Protein AF-A0A252DBG8-F1 (afdb_monomer_lite)

Foldseek 3Di:
DEEDEDALQLVVLCVVVPDPSNVVSVVVVPPPVYDYDYDVVSVVSNQDDQPCDPNDGDRPDD

Secondary structure (DSSP, 8-state):
-EEEEPPHHHHHHHHH-SSHHHHHHHHHHT-TTEEEE--HHHHHHHSPP-EEETTEEE----

Structure (mmCIF, N/CA/C/O backbone):
data_AF-A0A252DBG8-F1
#
_entry.id   AF-A0A252DBG8-F1
#
loop_
_atom_site.group_PDB
_atom_site.id
_atom_site.type_symbol
_atom_site.label_atom_id
_atom_site.label_alt_id
_atom_site.label_comp_id
_atom_site.label_asym_id
_atom_site.label_entity_id
_atom_site.label_seq_id
_atom_site.pdbx_PDB_ins_code
_atom_site.Cartn_x
_atom_site.Cartn_y
_atom_site.Cartn_z
_atom_site.occupancy
_atom_site.B_iso_or_equiv
_atom_site.auth_seq_id
_atom_site.auth_comp_id
_atom_site.auth_asym_id
_atom_site.auth_atom_id
_atom_site.pdbx_PDB_model_num
ATOM 1 N N . MET A 1 1 ? -12.505 -9.481 12.349 1.00 78.06 1 MET A N 1
ATOM 2 C CA . MET A 1 1 ? -12.548 -8.163 11.685 1.00 78.06 1 MET A CA 1
ATOM 3 C C . MET A 1 1 ? -11.682 -7.176 12.447 1.00 78.06 1 MET A C 1
ATOM 5 O O . MET A 1 1 ? -12.054 -6.712 13.522 1.00 78.06 1 MET A O 1
ATOM 9 N N . THR A 1 2 ? -10.517 -6.871 11.885 1.00 92.75 2 THR A N 1
ATOM 10 C CA . THR A 1 2 ? -9.464 -6.073 12.522 1.00 92.75 2 THR A CA 1
ATOM 11 C C . THR A 1 2 ? -9.303 -4.737 11.801 1.00 92.75 2 THR A C 1
ATOM 13 O O . THR A 1 2 ? -8.979 -4.696 10.612 1.00 92.75 2 THR A O 1
ATOM 16 N N . ARG A 1 3 ? -9.506 -3.618 12.509 1.00 95.69 3 ARG A N 1
ATOM 17 C CA . ARG A 1 3 ? -9.256 -2.281 11.949 1.00 95.69 3 ARG A CA 1
ATOM 18 C C . ARG A 1 3 ? -7.752 -2.026 11.901 1.00 95.69 3 ARG A C 1
ATOM 20 O O . ARG A 1 3 ? -7.099 -2.025 12.939 1.00 95.69 3 ARG A O 1
ATOM 27 N N . THR A 1 4 ? -7.218 -1.797 10.708 1.00 96.31 4 THR A N 1
ATOM 28 C CA . THR A 1 4 ? -5.782 -1.605 10.478 1.00 96.31 4 THR A CA 1
ATOM 29 C C . THR A 1 4 ? -5.544 -0.229 9.871 1.00 96.31 4 THR A C 1
ATOM 31 O O . THR A 1 4 ? -6.143 0.109 8.850 1.00 96.31 4 THR A O 1
ATOM 34 N N . PHE A 1 5 ? -4.679 0.574 10.492 1.00 96.31 5 PHE A N 1
ATOM 35 C CA . PHE A 1 5 ? -4.203 1.806 9.869 1.00 96.31 5 PHE A CA 1
ATOM 36 C C . PHE A 1 5 ? -3.188 1.452 8.777 1.00 96.31 5 PHE A C 1
ATOM 38 O O . PHE A 1 5 ? -2.253 0.699 9.048 1.00 96.31 5 PHE A O 1
ATOM 45 N N . ILE A 1 6 ? -3.383 1.954 7.558 1.00 95.56 6 ILE A N 1
ATOM 46 C CA . ILE A 1 6 ? -2.517 1.647 6.418 1.00 95.56 6 ILE A CA 1
ATOM 47 C C . ILE A 1 6 ? -1.547 2.789 6.116 1.00 95.56 6 ILE A C 1
ATOM 49 O O . ILE A 1 6 ? -1.931 3.956 6.065 1.00 95.56 6 ILE A O 1
ATOM 53 N N . ASP A 1 7 ? -0.286 2.418 5.915 1.00 94.75 7 ASP A N 1
ATOM 54 C CA . ASP A 1 7 ? 0.812 3.322 5.584 1.00 94.75 7 ASP A CA 1
ATOM 55 C C . ASP A 1 7 ? 0.996 3.465 4.063 1.00 94.75 7 ASP A C 1
ATOM 57 O O . ASP A 1 7 ? 0.723 2.532 3.296 1.00 94.75 7 ASP A O 1
ATOM 61 N N . SER A 1 8 ? 1.507 4.616 3.623 1.00 93.38 8 SER A N 1
ATOM 62 C CA . SER A 1 8 ? 1.757 4.913 2.209 1.00 93.38 8 SER A CA 1
ATOM 63 C C . SER A 1 8 ? 2.775 3.948 1.598 1.00 93.38 8 SER A C 1
ATOM 65 O O . SER A 1 8 ? 2.625 3.542 0.446 1.00 93.38 8 SER A O 1
ATOM 67 N N . GLY A 1 9 ? 3.760 3.482 2.370 1.00 92.31 9 GLY A N 1
ATOM 68 C CA . GLY A 1 9 ? 4.775 2.539 1.917 1.00 92.31 9 GLY A CA 1
ATOM 69 C C . GLY A 1 9 ? 4.203 1.182 1.505 1.00 92.31 9 GLY A C 1
ATOM 70 O O . GLY A 1 9 ? 4.748 0.547 0.601 1.00 92.31 9 GLY A O 1
ATOM 71 N N . VAL A 1 10 ? 3.097 0.747 2.118 1.00 94.50 10 VAL A N 1
ATOM 72 C CA . VAL A 1 10 ? 2.382 -0.478 1.716 1.00 94.50 10 VAL A CA 1
ATOM 73 C C . VAL A 1 10 ? 1.676 -0.254 0.380 1.00 94.50 10 VAL A C 1
ATOM 75 O O . VAL A 1 10 ? 1.837 -1.055 -0.539 1.00 94.50 10 VAL A O 1
ATOM 78 N N . LEU A 1 11 ? 0.966 0.867 0.240 1.00 93.62 11 LEU A N 1
ATOM 79 C CA . LEU A 1 11 ? 0.245 1.226 -0.986 1.00 93.62 11 LEU A CA 1
ATOM 80 C C . LEU A 1 11 ? 1.200 1.410 -2.174 1.00 93.62 11 LEU A C 1
ATOM 82 O O . LEU A 1 11 ? 0.983 0.847 -3.245 1.00 93.62 11 LEU A O 1
ATOM 86 N N . ILE A 1 12 ? 2.306 2.128 -1.966 1.00 91.56 12 ILE A N 1
ATOM 87 C CA . ILE A 1 12 ? 3.343 2.360 -2.978 1.00 91.56 12 ILE A CA 1
ATOM 88 C C . ILE A 1 12 ? 4.024 1.042 -3.365 1.00 91.56 12 ILE A C 1
ATOM 90 O O . ILE A 1 12 ? 4.281 0.804 -4.547 1.00 91.56 12 ILE A O 1
ATOM 94 N N . ALA A 1 13 ? 4.324 0.171 -2.396 1.00 92.94 13 ALA A N 1
ATOM 95 C CA . ALA A 1 13 ? 4.914 -1.132 -2.686 1.00 92.94 13 ALA A CA 1
ATOM 96 C C . ALA A 1 13 ? 3.968 -2.011 -3.517 1.00 92.94 13 ALA A C 1
ATOM 98 O O . ALA A 1 13 ? 4.416 -2.614 -4.493 1.00 92.94 13 ALA A O 1
ATOM 99 N N . ALA A 1 14 ? 2.677 -2.054 -3.177 1.00 93.75 14 ALA A N 1
ATOM 100 C CA . ALA A 1 14 ? 1.671 -2.787 -3.942 1.00 93.75 14 ALA A CA 1
ATOM 101 C C . ALA A 1 14 ? 1.537 -2.240 -5.374 1.00 93.75 14 ALA A C 1
ATOM 103 O O . ALA A 1 14 ? 1.617 -3.006 -6.330 1.00 93.75 14 ALA A O 1
ATOM 104 N N . ALA A 1 15 ? 1.446 -0.916 -5.538 1.00 90.06 15 ALA A N 1
ATOM 105 C CA . ALA A 1 15 ? 1.276 -0.272 -6.842 1.00 90.06 15 ALA A CA 1
ATOM 106 C C . ALA A 1 15 ? 2.452 -0.501 -7.813 1.00 90.06 15 ALA A C 1
ATOM 108 O O . ALA A 1 15 ? 2.255 -0.547 -9.024 1.00 90.06 15 ALA A O 1
ATOM 109 N N . ARG A 1 16 ? 3.685 -0.660 -7.307 1.00 86.56 16 ARG A N 1
ATOM 110 C CA . ARG A 1 16 ? 4.881 -0.851 -8.152 1.00 86.56 16 ARG A CA 1
ATOM 111 C C . ARG A 1 16 ? 4.993 -2.241 -8.792 1.00 86.56 16 ARG A C 1
ATOM 113 O O . ARG A 1 16 ? 5.774 -2.380 -9.727 1.00 86.56 16 ARG A O 1
ATOM 120 N N . ALA A 1 17 ? 4.264 -3.247 -8.298 1.00 78.12 17 ALA A N 1
ATOM 121 C CA . ALA A 1 17 ? 4.096 -4.593 -8.878 1.00 78.12 17 ALA A CA 1
ATOM 122 C C . ALA A 1 17 ? 5.365 -5.361 -9.335 1.00 78.12 17 ALA A C 1
ATOM 124 O O . ALA A 1 17 ? 5.256 -6.355 -10.048 1.00 78.12 17 ALA A O 1
ATOM 125 N N . ASN A 1 18 ? 6.575 -4.945 -8.941 1.00 80.75 18 ASN A N 1
ATOM 126 C CA . ASN A 1 18 ? 7.833 -5.430 -9.532 1.00 80.75 18 ASN A CA 1
ATOM 127 C C . ASN A 1 18 ? 8.851 -5.987 -8.520 1.00 80.75 18 ASN A C 1
ATOM 129 O O . ASN A 1 18 ? 9.995 -6.257 -8.880 1.00 80.75 18 ASN A O 1
ATOM 133 N N . THR A 1 19 ? 8.467 -6.152 -7.249 1.00 85.94 19 THR A N 1
ATOM 134 C CA . THR A 1 19 ? 9.366 -6.643 -6.189 1.00 85.94 19 THR A CA 1
ATOM 135 C C . THR A 1 19 ? 8.677 -7.634 -5.255 1.00 85.94 19 THR A C 1
ATOM 137 O O . THR A 1 19 ? 7.458 -7.627 -5.113 1.00 85.94 19 THR A O 1
ATOM 140 N N . ILE A 1 20 ? 9.469 -8.429 -4.526 1.00 90.56 20 ILE A N 1
ATOM 141 C CA . ILE A 1 20 ? 8.995 -9.298 -3.429 1.00 90.56 20 ILE A CA 1
ATOM 142 C C . ILE A 1 20 ? 8.190 -8.495 -2.394 1.00 90.56 20 ILE A C 1
ATOM 144 O O . ILE A 1 20 ? 7.173 -8.956 -1.882 1.00 90.56 20 ILE A O 1
ATOM 148 N N . ARG A 1 21 ? 8.605 -7.250 -2.134 1.00 90.81 21 ARG A N 1
ATOM 149 C CA . ARG A 1 21 ? 7.892 -6.329 -1.241 1.00 90.81 21 ARG A CA 1
ATOM 150 C C . ARG A 1 21 ? 6.486 -5.992 -1.749 1.00 90.81 21 ARG A C 1
ATOM 152 O O . ARG A 1 21 ? 5.592 -5.784 -0.938 1.00 90.81 21 ARG A O 1
ATOM 159 N N . SER A 1 22 ? 6.290 -5.959 -3.066 1.00 93.25 22 SER A N 1
ATOM 160 C CA . SER A 1 22 ? 4.979 -5.746 -3.681 1.00 93.25 22 SER A CA 1
ATOM 161 C C . SER A 1 22 ? 4.032 -6.917 -3.429 1.00 93.25 22 SER A C 1
ATOM 163 O O . SER A 1 22 ? 2.886 -6.699 -3.049 1.00 93.25 22 SER A O 1
ATOM 165 N N . LEU A 1 23 ? 4.528 -8.155 -3.536 1.00 94.62 23 LEU A N 1
ATOM 166 C CA . LEU A 1 23 ? 3.738 -9.357 -3.248 1.00 94.62 23 LEU A CA 1
ATOM 167 C C . LEU A 1 23 ? 3.273 -9.394 -1.789 1.00 94.62 23 LEU A C 1
ATOM 169 O O . LEU A 1 23 ? 2.092 -9.596 -1.535 1.00 94.62 23 LEU A O 1
ATOM 173 N N . ALA A 1 24 ? 4.174 -9.115 -0.842 1.00 94.25 24 ALA A N 1
ATOM 174 C CA . ALA A 1 24 ? 3.817 -9.041 0.575 1.00 94.25 24 ALA A CA 1
ATOM 175 C C . ALA A 1 24 ? 2.796 -7.923 0.862 1.00 94.25 24 ALA A C 1
ATOM 177 O O . ALA A 1 24 ? 1.879 -8.097 1.660 1.00 94.25 24 ALA A O 1
ATOM 178 N N . ALA A 1 25 ? 2.923 -6.772 0.193 1.00 95.69 25 ALA A N 1
ATOM 179 C CA . ALA A 1 25 ? 1.950 -5.690 0.318 1.00 95.69 25 ALA A CA 1
ATOM 180 C C . ALA A 1 25 ? 0.571 -6.087 -0.239 1.00 95.69 25 ALA A C 1
ATOM 182 O O . ALA A 1 25 ? -0.446 -5.790 0.383 1.00 95.69 25 ALA A O 1
ATOM 183 N N . LEU A 1 26 ? 0.532 -6.792 -1.372 1.00 95.19 26 LEU A N 1
ATOM 184 C CA . LEU A 1 26 ? -0.704 -7.315 -1.956 1.00 95.19 26 LEU A CA 1
ATOM 185 C C . LEU A 1 26 ? -1.359 -8.377 -1.069 1.00 95.19 26 LEU A C 1
ATOM 187 O O . LEU A 1 26 ? -2.577 -8.378 -0.939 1.00 95.19 26 LEU A O 1
ATOM 191 N N . GLU A 1 27 ? -0.580 -9.250 -0.431 1.00 94.94 27 GLU A N 1
ATOM 192 C CA . GLU A 1 27 ? -1.101 -10.237 0.522 1.00 94.94 27 GLU A CA 1
ATOM 193 C C . GLU A 1 27 ? -1.811 -9.558 1.698 1.00 94.94 27 GLU A C 1
ATOM 195 O O . GLU A 1 27 ? -2.929 -9.935 2.042 1.00 94.94 27 GLU A O 1
ATOM 200 N N . ILE A 1 28 ? -1.218 -8.493 2.250 1.00 94.31 28 ILE A N 1
ATOM 201 C CA . ILE A 1 28 ? -1.853 -7.688 3.301 1.00 94.31 28 ILE A CA 1
ATOM 202 C C . ILE A 1 28 ? -3.151 -7.059 2.787 1.00 94.31 28 ILE A C 1
ATOM 204 O O . ILE A 1 28 ? -4.166 -7.135 3.471 1.00 94.31 28 ILE A O 1
ATOM 208 N N . LEU A 1 29 ? -3.129 -6.438 1.603 1.00 94.44 29 LEU A N 1
ATOM 209 C CA . LEU A 1 29 ? -4.293 -5.755 1.025 1.00 94.44 29 LEU A CA 1
ATOM 210 C C . LEU A 1 29 ? -5.440 -6.707 0.654 1.00 94.44 29 LEU A C 1
ATOM 212 O O . LEU A 1 29 ? -6.593 -6.283 0.649 1.00 94.44 29 LEU A O 1
ATOM 216 N N . ASN A 1 30 ? -5.130 -7.973 0.370 1.00 95.06 30 ASN A N 1
ATOM 217 C CA . ASN A 1 30 ? -6.105 -9.010 0.034 1.00 95.06 30 ASN A CA 1
ATOM 218 C C . ASN A 1 30 ? -6.661 -9.754 1.263 1.00 95.06 30 ASN A C 1
ATOM 220 O O . ASN A 1 30 ? -7.513 -10.630 1.108 1.00 95.06 30 ASN A O 1
ATOM 224 N N . ASP A 1 31 ? -6.205 -9.432 2.477 1.00 95.12 31 ASP A N 1
ATOM 225 C CA . ASP A 1 31 ? -6.716 -10.031 3.710 1.00 95.12 31 ASP A CA 1
ATOM 226 C C . ASP A 1 31 ? -8.151 -9.554 3.999 1.00 95.12 31 ASP A C 1
ATOM 228 O O . ASP A 1 31 ? -8.393 -8.425 4.437 1.00 95.12 31 ASP A O 1
ATOM 232 N N . GLY A 1 32 ? -9.113 -10.449 3.767 1.00 93.88 32 GLY A N 1
ATOM 233 C CA . GLY A 1 32 ? -10.540 -10.184 3.939 1.00 93.88 32 GLY A CA 1
ATOM 234 C C . GLY A 1 32 ? -11.002 -9.989 5.387 1.00 93.88 32 GLY A C 1
ATOM 235 O O . GLY A 1 32 ? -12.130 -9.542 5.590 1.00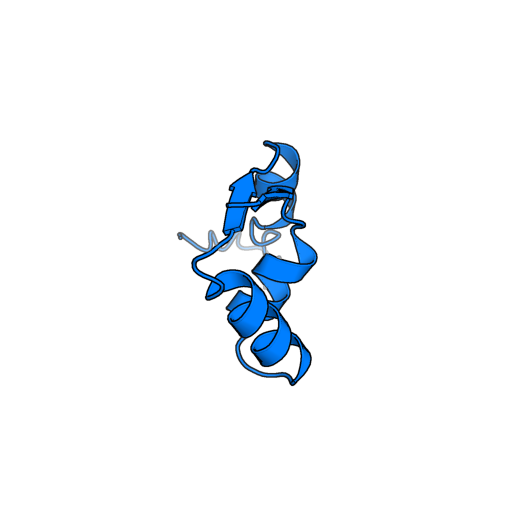 93.88 32 GLY A O 1
ATOM 236 N N . ASP A 1 33 ? -10.175 -10.282 6.400 1.00 95.38 33 ASP A N 1
ATOM 237 C CA . ASP A 1 33 ? -10.524 -9.990 7.799 1.00 95.38 33 ASP A CA 1
ATOM 238 C C . ASP A 1 33 ? -10.115 -8.568 8.230 1.00 95.38 33 ASP A C 1
ATOM 240 O O . ASP A 1 33 ? -10.357 -8.156 9.373 1.00 95.38 33 ASP A O 1
ATOM 244 N N . ARG A 1 34 ? -9.517 -7.777 7.329 1.00 94.75 34 ARG A N 1
ATOM 245 C CA . ARG A 1 34 ? -9.056 -6.416 7.621 1.00 94.75 34 ARG A CA 1
ATOM 246 C C . ARG A 1 34 ? -10.006 -5.352 7.101 1.00 94.75 34 ARG A C 1
ATOM 248 O O . ARG A 1 34 ? -10.495 -5.396 5.979 1.00 94.75 34 ARG A O 1
ATOM 255 N N . PHE A 1 35 ? -10.195 -4.325 7.922 1.00 96.06 35 PHE A N 1
ATOM 256 C CA . PHE A 1 35 ? -10.798 -3.067 7.501 1.00 96.06 35 PHE A CA 1
ATOM 257 C C . PHE A 1 35 ? -9.738 -1.969 7.556 1.00 96.06 35 PHE A C 1
ATOM 259 O O . PHE A 1 35 ? -9.237 -1.641 8.637 1.00 96.06 35 PHE A O 1
ATOM 266 N N . PHE A 1 36 ? -9.383 -1.408 6.402 1.00 95.75 36 PHE A N 1
ATOM 267 C CA . PHE A 1 36 ? -8.326 -0.406 6.313 1.00 95.75 36 PHE A CA 1
ATOM 268 C C . PHE A 1 36 ? -8.843 1.002 6.600 1.00 95.75 36 PHE A C 1
ATOM 270 O O . PHE A 1 36 ? -9.932 1.392 6.185 1.00 95.75 36 PHE A O 1
ATOM 277 N N . THR A 1 37 ? -8.037 1.777 7.319 1.00 96.06 37 THR A N 1
ATOM 278 C CA . THR A 1 37 ? -8.250 3.207 7.554 1.00 96.06 37 THR A CA 1
ATOM 279 C C . THR A 1 37 ? -6.946 3.954 7.305 1.00 96.06 37 THR A C 1
ATOM 281 O O . THR A 1 37 ? -5.871 3.405 7.530 1.00 96.06 37 THR A O 1
ATOM 284 N N . SER A 1 38 ? -7.016 5.205 6.867 1.00 95.25 38 SER A N 1
ATOM 285 C CA . SER A 1 38 ? -5.843 6.061 6.669 1.00 95.25 38 SER A CA 1
ATOM 286 C C . SER A 1 38 ? -6.145 7.497 7.096 1.00 95.25 38 SER A C 1
ATOM 288 O O . SER A 1 38 ? -7.269 7.817 7.492 1.00 95.25 38 SER A O 1
ATOM 290 N N . SER A 1 39 ? -5.128 8.357 7.057 1.00 94.06 39 SER A N 1
ATOM 291 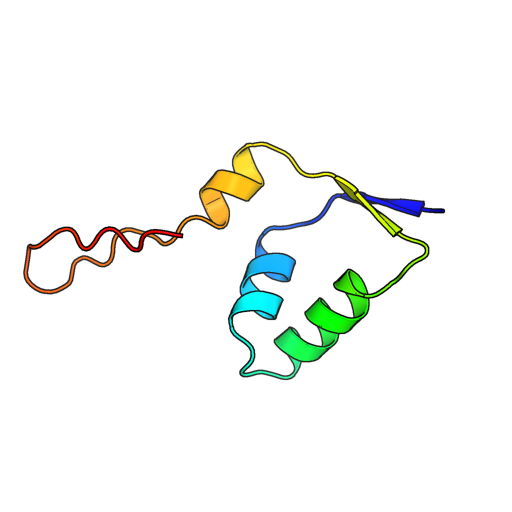C CA . SER A 1 39 ? -5.277 9.804 7.215 1.00 94.06 39 SER A CA 1
ATOM 292 C C . SER A 1 39 ? -5.154 10.510 5.861 1.00 94.06 39 SER A C 1
ATOM 294 O O . SER A 1 39 ? -4.630 9.947 4.899 1.00 94.06 39 SER A O 1
ATOM 296 N N . ALA A 1 40 ? -5.561 11.780 5.799 1.00 91.31 40 ALA A N 1
ATOM 297 C CA . ALA A 1 40 ? -5.359 12.616 4.613 1.00 91.31 40 ALA A CA 1
ATOM 298 C C . ALA A 1 40 ? -3.869 12.802 4.247 1.00 91.31 40 ALA A C 1
ATOM 300 O O . ALA A 1 40 ? -3.545 13.030 3.087 1.00 91.31 40 ALA A O 1
ATOM 301 N N . PHE A 1 41 ? -2.947 12.659 5.207 1.00 90.50 41 PHE A N 1
ATOM 302 C CA . PHE A 1 41 ? -1.504 12.752 4.950 1.00 90.50 41 PHE A CA 1
ATOM 303 C C . PHE A 1 41 ? -0.985 11.569 4.129 1.00 90.50 41 PHE A C 1
ATOM 305 O O . PHE A 1 41 ? -0.193 11.768 3.214 1.00 90.50 41 PHE A O 1
ATOM 312 N N . ILE A 1 42 ? -1.508 10.361 4.374 1.00 90.88 42 ILE A N 1
ATOM 313 C CA . ILE A 1 42 ? -1.170 9.176 3.573 1.00 90.88 42 ILE A CA 1
ATOM 314 C C . ILE A 1 42 ? -1.561 9.387 2.110 1.00 90.88 42 ILE A C 1
ATOM 316 O O . ILE A 1 42 ? -0.814 9.005 1.214 1.00 90.88 42 ILE A O 1
ATOM 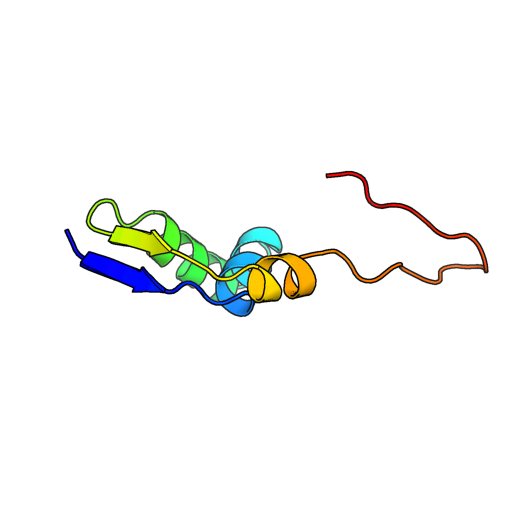320 N N . GLN A 1 43 ? -2.692 10.050 1.853 1.00 86.31 43 GLN A N 1
ATOM 321 C CA . GLN A 1 43 ? -3.095 10.393 0.491 1.00 86.31 43 GLN A CA 1
ATOM 322 C C . GLN A 1 43 ? -2.046 11.281 -0.191 1.00 86.31 43 GLN A C 1
ATOM 324 O O . GLN A 1 43 ? -1.641 10.974 -1.309 1.00 86.31 43 GLN A O 1
ATOM 329 N N . LEU A 1 44 ? -1.557 12.324 0.490 1.00 86.19 44 LEU A N 1
ATOM 330 C CA . LEU A 1 44 ? -0.521 13.218 -0.041 1.00 86.19 44 LEU A CA 1
ATOM 331 C C . LEU A 1 44 ? 0.796 12.488 -0.337 1.00 86.19 44 LEU A C 1
ATOM 333 O O . LEU A 1 44 ? 1.433 12.785 -1.341 1.00 86.19 44 LEU A O 1
ATOM 337 N N . GLU A 1 45 ? 1.182 11.517 0.490 1.00 86.75 45 GLU A N 1
ATOM 338 C CA . GLU A 1 45 ? 2.392 10.708 0.276 1.00 86.75 45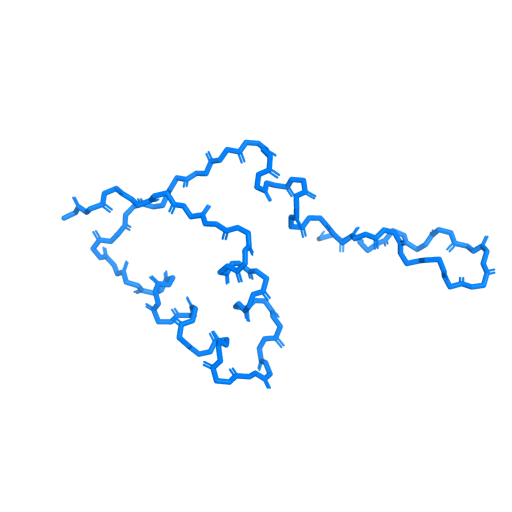 GLU A CA 1
ATOM 339 C C . GLU A 1 45 ? 2.265 9.723 -0.892 1.00 86.75 45 GLU A C 1
ATOM 341 O O . GLU A 1 45 ? 3.266 9.348 -1.503 1.00 86.75 45 GLU A O 1
ATOM 346 N N . THR A 1 46 ? 1.042 9.286 -1.206 1.00 86.69 46 THR A N 1
ATOM 347 C CA . THR A 1 46 ? 0.790 8.402 -2.353 1.00 86.69 46 THR A CA 1
ATOM 348 C C . THR A 1 46 ? 0.683 9.142 -3.676 1.00 86.69 46 THR A C 1
ATOM 350 O O . THR A 1 46 ? 0.822 8.506 -4.721 1.00 86.69 46 THR A O 1
ATOM 353 N N . LEU A 1 47 ? 0.452 10.460 -3.654 1.00 83.25 47 LEU A N 1
ATOM 354 C CA . LEU A 1 47 ? 0.429 11.254 -4.875 1.00 83.25 47 LEU A CA 1
ATOM 355 C C . LEU A 1 47 ? 1.804 11.179 -5.553 1.00 83.25 47 LEU A C 1
ATOM 357 O O . LEU A 1 47 ? 2.833 11.316 -4.887 1.00 83.25 47 LEU A O 1
ATOM 361 N N . PRO A 1 48 ? 1.854 10.967 -6.878 1.00 70.62 48 PRO A N 1
ATOM 362 C CA . PRO A 1 48 ? 3.109 11.037 -7.595 1.00 70.62 48 PRO A CA 1
ATOM 363 C C . PRO A 1 48 ? 3.693 12.435 -7.403 1.00 70.62 48 PRO A C 1
ATOM 365 O O . PRO A 1 48 ? 3.0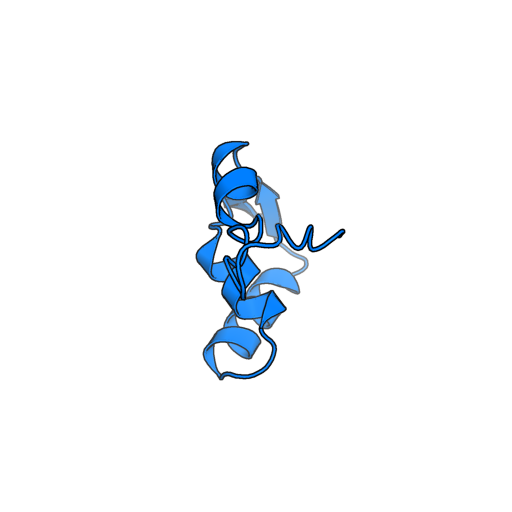46 13.436 -7.718 1.00 70.62 48 PRO A O 1
ATOM 368 N N . ASN A 1 49 ? 4.926 12.506 -6.898 1.00 62.50 49 ASN A N 1
ATOM 369 C CA . ASN A 1 49 ? 5.691 13.743 -6.977 1.00 62.50 49 ASN A CA 1
ATOM 370 C C . ASN A 1 49 ? 5.726 14.170 -8.443 1.00 62.50 49 ASN A C 1
ATOM 372 O O . ASN A 1 49 ? 6.000 13.341 -9.316 1.00 62.50 49 ASN A O 1
ATOM 376 N N . THR A 1 50 ? 5.445 15.445 -8.707 1.00 57.47 50 THR A N 1
ATOM 377 C CA . THR A 1 50 ? 5.536 16.021 -10.045 1.00 57.47 50 THR A CA 1
ATOM 378 C C . THR A 1 50 ? 6.907 15.666 -10.612 1.00 57.47 50 THR A C 1
ATOM 380 O O . THR A 1 50 ? 7.935 16.101 -10.088 1.00 57.47 50 THR A O 1
ATOM 383 N N . PHE A 1 51 ? 6.947 14.817 -11.638 1.00 53.69 51 PHE A N 1
ATOM 384 C CA . PHE A 1 51 ? 8.205 14.507 -12.296 1.00 53.69 51 PHE A CA 1
ATOM 385 C C . PHE A 1 51 ? 8.648 15.765 -13.039 1.00 53.69 51 PHE A C 1
ATOM 387 O O . PHE A 1 51 ? 7.999 16.192 -13.990 1.00 53.69 51 PHE A O 1
ATOM 394 N N . HIS A 1 52 ? 9.755 16.364 -12.602 1.00 45.19 52 HIS A N 1
ATOM 395 C CA . HIS A 1 52 ? 10.414 17.445 -13.331 1.00 45.19 52 HIS A CA 1
ATOM 396 C C . HIS A 1 52 ? 11.242 16.822 -14.460 1.00 45.19 52 HIS A C 1
ATOM 398 O O . HIS A 1 52 ? 12.449 16.629 -14.330 1.00 45.19 52 HIS A O 1
ATOM 404 N N . PHE A 1 53 ? 10.587 16.433 -15.554 1.00 45.16 53 PHE A N 1
ATOM 405 C CA . PHE A 1 53 ? 11.261 15.973 -16.770 1.00 45.16 53 PHE A CA 1
ATOM 406 C C . PHE A 1 53 ? 11.204 17.115 -17.793 1.00 45.16 53 PHE A C 1
ATOM 408 O O . PHE A 1 53 ? 10.126 17.520 -18.211 1.00 45.16 53 PHE A O 1
ATOM 415 N N . ASN A 1 54 ? 12.356 17.682 -18.165 1.00 43.28 54 ASN A N 1
ATOM 416 C CA . ASN A 1 54 ? 12.463 18.715 -19.210 1.00 43.28 54 ASN A CA 1
ATOM 417 C C . ASN A 1 54 ? 11.638 20.012 -19.022 1.00 43.28 54 ASN A C 1
ATOM 419 O O . ASN A 1 54 ? 11.299 20.668 -20.001 1.00 43.28 54 ASN A O 1
ATOM 423 N N . ASN A 1 55 ? 11.404 20.458 -17.782 1.00 48.50 55 ASN A N 1
ATOM 424 C CA . ASN A 1 55 ? 10.731 21.736 -17.488 1.00 48.50 55 ASN A CA 1
ATOM 425 C C . ASN A 1 55 ? 9.227 21.787 -17.836 1.00 48.50 55 ASN A C 1
ATOM 427 O O . ASN A 1 55 ? 8.644 22.871 -17.857 1.00 48.50 55 ASN A O 1
ATOM 431 N N . GLU A 1 56 ? 8.587 20.634 -18.036 1.00 48.16 56 GLU A N 1
ATOM 432 C CA . GLU A 1 56 ? 7.136 20.521 -18.200 1.00 48.16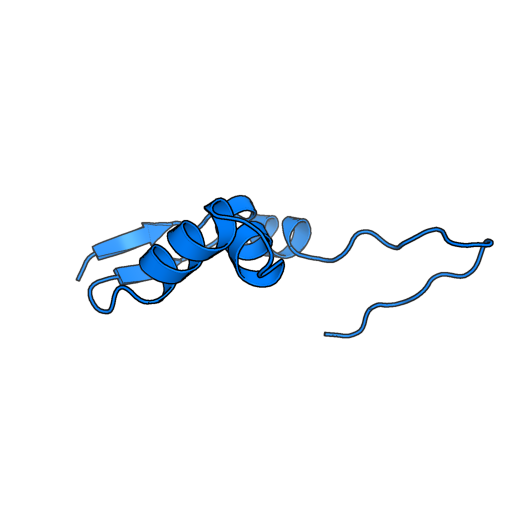 56 GLU A CA 1
ATOM 433 C C . GLU A 1 56 ? 6.533 19.757 -17.015 1.00 48.16 56 GLU A C 1
ATOM 435 O O . GLU A 1 56 ? 7.016 18.692 -16.626 1.00 48.16 56 GLU A O 1
ATOM 440 N N . MET A 1 57 ? 5.479 20.310 -16.403 1.00 46.00 57 MET A N 1
ATOM 441 C CA . MET A 1 57 ? 4.737 19.598 -15.363 1.00 46.00 57 MET A CA 1
ATOM 442 C C . MET A 1 57 ? 3.887 18.506 -16.010 1.00 46.00 57 MET A C 1
ATOM 444 O O . MET A 1 57 ? 2.818 18.784 -16.552 1.00 46.00 57 MET A O 1
ATOM 448 N N . ILE A 1 58 ? 4.330 17.255 -15.910 1.00 51.94 58 ILE A N 1
ATOM 449 C CA . ILE A 1 58 ? 3.495 16.113 -16.279 1.00 51.94 58 ILE A CA 1
ATOM 450 C C . ILE A 1 58 ? 2.586 15.801 -15.088 1.00 51.94 58 ILE A C 1
ATOM 452 O O . ILE A 1 58 ? 3.022 15.247 -14.077 1.00 51.94 58 ILE A O 1
ATOM 456 N N . GLN A 1 59 ? 1.312 16.180 -15.200 1.00 50.09 59 GLN A N 1
ATOM 457 C CA . GLN A 1 59 ? 0.256 15.649 -14.341 1.00 50.09 59 GLN A CA 1
ATOM 458 C C . GLN A 1 59 ? 0.090 14.166 -14.679 1.00 50.09 59 GLN A C 1
ATOM 460 O O . GLN A 1 59 ? -0.413 13.816 -15.746 1.00 50.09 59 GLN A O 1
ATOM 465 N N . ILE A 1 60 ? 0.527 13.285 -13.782 1.00 51.22 60 ILE A N 1
ATOM 466 C CA . ILE A 1 60 ? 0.108 11.886 -13.829 1.00 51.22 60 ILE A CA 1
ATOM 467 C C . ILE A 1 60 ? -1.321 11.875 -13.283 1.00 51.22 60 ILE A C 1
ATOM 469 O O . ILE A 1 60 ? -1.527 11.891 -12.070 1.00 51.22 60 ILE A O 1
ATOM 473 N N . CYS A 1 61 ? -2.300 11.956 -14.185 1.00 32.66 61 CYS A N 1
ATOM 474 C CA . CYS A 1 61 ? -3.700 11.748 -13.832 1.00 32.66 61 CYS A CA 1
ATOM 475 C C . CYS A 1 61 ? -3.882 10.305 -13.347 1.00 32.66 61 CYS A C 1
ATOM 477 O O . CYS A 1 61 ? -3.419 9.370 -14.004 1.00 32.66 61 CYS A O 1
ATOM 479 N N . TRP A 1 62 ? -4.537 10.169 -12.196 1.00 41.06 62 TRP A N 1
ATOM 480 C CA . TRP A 1 62 ? -5.050 8.907 -11.672 1.00 41.06 62 TRP A CA 1
ATOM 481 C C . TRP A 1 62 ? -6.265 8.435 -12.467 1.00 41.06 62 TRP A C 1
ATOM 483 O O . TRP A 1 62 ? -7.068 9.310 -12.872 1.00 41.06 62 TRP A O 1
#

pLDDT: mean 81.64, std 18.92, range [32.66, 96.31]

Sequence (62 aa):
MTRTFIDSGVLIAAARANTIRSLAALEILNDGDRFFTSSAFIQLETLPNTFHFNNEMIQICW

Radius of gyration: 14.2 Å; chains: 1; bounding box: 25×32×32 Å